Protein AF-A0A196PE38-F1 (afdb_monomer_lite)

Foldseek 3Di:
DDDDDDPDPPDPPVNVVVVVVVVVVVVVVVVPPPPQDLQNDDPVRCVVVPHDVVNSVCVVPDDPPPDDPDDPD

Radius of gyration: 23.46 Å; chains: 1; bounding box: 43×51×54 Å

Sequence (73 aa):
MAYVAYPMVQSSNKTRANLKRIVESLRSLFQRRKHPHLRDLSDRAARDVGIDLATLEQHRLRLPSQHSHHPRG

Structure (mmCIF, N/CA/C/O backbone):
data_AF-A0A196PE38-F1
#
_entry.id   AF-A0A196PE38-F1
#
loop_
_atom_site.group_PDB
_atom_site.id
_atom_site.type_symbol
_atom_site.label_atom_id
_atom_site.label_alt_id
_atom_site.label_comp_id
_atom_site.label_asym_id
_atom_site.label_entity_id
_atom_site.label_seq_id
_atom_site.pdbx_PDB_ins_code
_atom_site.Cartn_x
_atom_site.Cartn_y
_atom_site.Cartn_z
_atom_site.occupancy
_atom_site.B_iso_or_equiv
_atom_site.auth_seq_id
_atom_site.auth_comp_id
_atom_site.auth_asym_id
_atom_site.auth_atom_id
_atom_site.pdbx_PDB_model_num
ATOM 1 N N . MET A 1 1 ? 1.950 37.601 37.983 1.00 55.38 1 MET A N 1
ATOM 2 C CA . MET A 1 1 ? 1.736 36.593 36.921 1.00 55.38 1 MET A CA 1
ATOM 3 C C . MET A 1 1 ? 0.941 35.442 37.519 1.00 55.38 1 MET A C 1
ATOM 5 O O . MET A 1 1 ? 1.452 34.793 38.419 1.00 55.38 1 MET A O 1
ATOM 9 N N . ALA A 1 2 ? -0.318 35.251 37.116 1.00 48.09 2 ALA A N 1
ATOM 10 C CA . ALA A 1 2 ? -1.157 34.168 37.633 1.00 48.09 2 ALA A CA 1
ATOM 11 C C . ALA A 1 2 ? -0.957 32.908 36.776 1.00 48.09 2 ALA A C 1
ATOM 13 O O . ALA A 1 2 ? -1.178 32.943 35.567 1.00 48.09 2 ALA A O 1
ATOM 14 N N . TYR A 1 3 ? -0.508 31.815 37.395 1.00 54.66 3 TYR A N 1
ATOM 15 C CA . TYR A 1 3 ? -0.424 30.502 36.759 1.00 54.66 3 TYR A CA 1
ATOM 16 C C . TYR A 1 3 ? -1.843 29.944 36.590 1.00 54.66 3 TYR A C 1
ATOM 18 O O . TYR A 1 3 ? -2.515 29.639 37.573 1.00 54.66 3 TYR A O 1
ATOM 26 N N . VAL A 1 4 ? -2.308 29.819 35.346 1.00 60.53 4 VAL A N 1
ATOM 27 C CA . VAL A 1 4 ? -3.562 29.126 35.029 1.00 60.53 4 VAL A CA 1
ATOM 28 C C . VAL A 1 4 ? -3.307 27.627 35.169 1.00 60.53 4 VAL A C 1
ATOM 30 O O . VAL A 1 4 ? -2.661 27.011 34.323 1.00 60.53 4 VAL A O 1
ATOM 33 N N . ALA A 1 5 ? -3.773 27.041 36.270 1.00 59.28 5 ALA A N 1
ATOM 34 C CA . ALA A 1 5 ? -3.757 25.600 36.460 1.00 59.28 5 ALA A CA 1
ATOM 35 C C . ALA A 1 5 ? -4.836 24.970 35.567 1.00 59.28 5 ALA A C 1
ATOM 37 O O . ALA A 1 5 ? -6.031 25.126 35.813 1.00 59.28 5 ALA A O 1
ATOM 38 N N . TYR A 1 6 ? -4.419 24.270 34.512 1.00 62.06 6 TYR A N 1
ATOM 39 C CA . TYR A 1 6 ? -5.334 23.472 33.703 1.00 62.06 6 TYR A CA 1
ATOM 40 C C . TYR A 1 6 ? -5.838 22.285 34.535 1.00 62.06 6 TYR A C 1
ATOM 42 O O . TYR A 1 6 ? -5.019 21.575 35.130 1.00 62.06 6 TYR A O 1
ATOM 50 N N . PRO A 1 7 ? -7.157 22.024 34.588 1.00 62.72 7 PRO A N 1
ATOM 51 C CA . PRO A 1 7 ? -7.666 20.846 35.268 1.00 62.72 7 PRO A CA 1
ATOM 52 C C . PRO A 1 7 ? -7.181 19.596 34.528 1.00 62.72 7 PRO A C 1
ATOM 54 O O . PRO A 1 7 ? -7.552 19.330 33.385 1.00 62.72 7 PRO A O 1
ATOM 57 N N . MET A 1 8 ? -6.327 18.822 35.194 1.00 61.12 8 MET A N 1
ATOM 58 C CA . MET A 1 8 ? -5.886 17.512 34.728 1.00 61.12 8 MET A CA 1
ATOM 59 C C . MET A 1 8 ? -7.108 16.592 34.673 1.00 61.12 8 MET A C 1
ATOM 61 O O . MET A 1 8 ? -7.620 16.167 35.709 1.00 61.12 8 MET A O 1
ATOM 65 N N . VAL A 1 9 ? -7.598 16.295 33.466 1.00 63.31 9 VAL A N 1
ATOM 66 C CA . VAL A 1 9 ? -8.720 15.371 33.254 1.00 63.31 9 VAL A CA 1
ATOM 67 C C . VAL A 1 9 ? -8.295 13.982 33.732 1.00 63.31 9 VAL A C 1
ATOM 69 O O . VAL A 1 9 ? -7.599 13.243 33.032 1.00 63.31 9 VAL A O 1
ATOM 72 N N . GLN A 1 10 ? -8.705 13.615 34.946 1.00 61.00 10 GLN A N 1
ATOM 73 C CA . GLN A 1 10 ? -8.556 12.258 35.461 1.00 61.00 10 GLN A CA 1
ATOM 74 C C . GLN A 1 10 ? -9.473 11.335 34.655 1.00 61.00 10 GLN A C 1
ATOM 76 O O . GLN A 1 10 ? -10.652 11.157 34.953 1.00 61.00 10 GLN A O 1
ATOM 81 N N . SER A 1 11 ? -8.939 10.767 33.573 1.00 60.88 11 SER A N 1
ATOM 82 C CA . SER A 1 11 ? -9.684 9.819 32.750 1.00 60.88 11 SER A CA 1
ATOM 83 C C . SER A 1 11 ? -10.053 8.597 33.597 1.00 60.88 11 SER A C 1
ATOM 85 O O . SER A 1 11 ? -9.159 7.914 34.107 1.00 60.88 11 SER A O 1
ATOM 87 N N . SER A 1 12 ? -11.345 8.289 33.699 1.00 71.88 12 SER A N 1
ATOM 88 C CA . SER A 1 12 ? -11.839 7.054 34.314 1.00 71.88 12 SER A CA 1
ATOM 89 C C . SER A 1 12 ? -11.109 5.825 33.754 1.00 71.88 12 SER A C 1
ATOM 91 O O . SER A 1 12 ? -10.806 5.756 32.558 1.00 71.88 12 SER A O 1
ATOM 93 N N . ASN A 1 13 ? -10.865 4.817 34.599 1.00 73.31 13 ASN A N 1
ATOM 94 C CA . ASN A 1 13 ? -10.277 3.538 34.181 1.00 73.31 13 ASN A CA 1
ATOM 95 C C . ASN A 1 13 ? -11.044 2.904 33.006 1.00 73.31 13 ASN A C 1
ATOM 97 O O . ASN A 1 13 ? -10.437 2.280 32.134 1.00 73.31 13 ASN A O 1
ATOM 101 N N . LYS A 1 14 ? -12.362 3.138 32.924 1.00 72.94 14 LYS A N 1
ATOM 102 C CA . LYS A 1 14 ? -13.196 2.710 31.791 1.00 72.94 14 LYS A CA 1
ATOM 103 C C . LYS A 1 14 ? -12.805 3.409 30.485 1.00 72.94 14 LYS A C 1
ATOM 105 O O . LYS A 1 14 ? -12.710 2.757 29.450 1.00 72.94 14 LYS A O 1
ATOM 110 N N . THR A 1 15 ? -12.517 4.709 30.526 1.00 77.31 15 THR A N 1
ATOM 111 C CA . THR A 1 15 ? -12.092 5.487 29.352 1.00 77.31 15 THR A CA 1
ATOM 112 C C . THR A 1 15 ? -10.742 5.001 28.827 1.00 77.31 15 THR A C 1
ATOM 114 O O . THR A 1 15 ? -10.582 4.811 27.623 1.00 77.31 15 THR A O 1
ATOM 117 N N . ARG A 1 16 ? -9.792 4.711 29.727 1.00 77.25 16 ARG A N 1
ATOM 118 C CA . ARG A 1 16 ? -8.482 4.143 29.360 1.00 77.25 16 ARG A CA 1
ATOM 119 C C . ARG A 1 16 ? -8.615 2.760 28.720 1.00 77.25 16 ARG A C 1
ATOM 121 O O . ARG A 1 16 ? -7.979 2.495 27.702 1.00 77.25 16 ARG A O 1
ATOM 128 N N . ALA A 1 17 ? -9.470 1.903 29.278 1.00 80.19 17 ALA A N 1
ATOM 129 C CA . ALA A 1 17 ? -9.741 0.577 28.725 1.00 80.19 17 ALA A CA 1
ATOM 130 C C . ALA A 1 17 ? -10.382 0.649 27.327 1.00 80.19 17 ALA A C 1
ATOM 132 O O . ALA A 1 17 ? -9.995 -0.104 26.432 1.00 80.19 17 ALA A O 1
ATOM 133 N N . ASN A 1 18 ? -11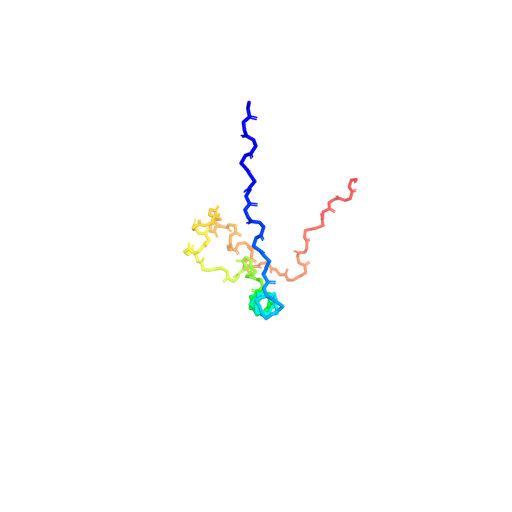.308 1.585 27.110 1.00 84.12 18 ASN A N 1
ATOM 134 C CA . ASN A 1 18 ? -11.944 1.785 25.807 1.00 84.12 18 ASN A CA 1
ATOM 135 C C . ASN A 1 18 ? -10.959 2.313 24.758 1.00 84.12 18 ASN A C 1
ATOM 137 O O . ASN A 1 18 ? -10.912 1.781 23.651 1.00 84.12 18 ASN A O 1
ATOM 141 N N . LEU A 1 19 ? -10.120 3.293 25.109 1.00 84.81 19 LEU A N 1
ATOM 142 C CA . LEU A 1 19 ? -9.069 3.789 24.213 1.00 84.81 19 LEU A CA 1
ATOM 143 C C . LEU A 1 19 ? -8.085 2.683 23.826 1.00 84.81 19 LEU A C 1
ATOM 145 O O . LEU A 1 19 ? -7.748 2.548 22.652 1.00 84.81 19 LEU A O 1
ATOM 149 N N . LYS A 1 20 ? -7.684 1.842 24.787 1.00 88.00 20 LYS A N 1
ATOM 150 C CA . LYS A 1 20 ? -6.817 0.689 24.518 1.00 88.00 20 LYS A CA 1
ATOM 151 C C . LYS A 1 20 ? -7.446 -0.263 23.494 1.00 88.00 20 LYS A C 1
ATOM 153 O O . LYS A 1 20 ? -6.790 -0.611 22.517 1.00 88.00 20 LYS A O 1
ATOM 158 N N . ARG A 1 21 ? -8.730 -0.605 23.661 1.00 84.06 21 ARG A N 1
ATOM 159 C CA . ARG A 1 21 ? -9.469 -1.465 22.716 1.00 84.06 21 ARG A CA 1
ATOM 160 C C . ARG A 1 21 ? -9.575 -0.856 21.318 1.00 84.06 21 ARG A C 1
ATOM 162 O O . ARG A 1 21 ? -9.432 -1.576 20.331 1.00 84.06 21 ARG A O 1
ATOM 169 N N . ILE A 1 22 ? -9.800 0.455 21.218 1.00 88.00 22 ILE A N 1
ATOM 170 C CA . ILE A 1 22 ? -9.850 1.162 19.930 1.00 88.00 22 ILE A CA 1
ATOM 171 C C . ILE A 1 22 ? -8.485 1.091 19.235 1.00 88.00 22 ILE A C 1
ATOM 173 O O . ILE A 1 22 ? -8.410 0.715 18.067 1.00 88.00 22 ILE A O 1
ATOM 177 N N . VAL A 1 23 ? -7.398 1.380 19.955 1.00 89.56 23 VAL A N 1
ATOM 178 C CA . VAL A 1 23 ? -6.033 1.327 19.407 1.00 89.56 23 VAL A CA 1
ATOM 179 C C . VAL A 1 23 ? -5.652 -0.089 18.971 1.00 89.56 23 VAL A C 1
ATOM 181 O O . VAL A 1 23 ? -5.078 -0.263 17.896 1.00 89.56 23 VAL A O 1
ATOM 184 N N . GLU A 1 24 ? -5.986 -1.109 19.763 1.00 87.38 24 GLU A N 1
ATOM 185 C CA . GLU A 1 24 ? -5.753 -2.515 19.408 1.00 87.38 24 GLU A CA 1
ATOM 186 C C . GLU A 1 24 ? -6.547 -2.926 18.162 1.00 87.38 24 GLU A C 1
ATOM 188 O O . GLU A 1 24 ? -5.997 -3.564 17.263 1.00 87.38 24 GLU A O 1
ATOM 193 N N . SER A 1 25 ? -7.804 -2.487 18.055 1.00 79.62 25 SER A N 1
ATOM 194 C CA . SER A 1 25 ? -8.644 -2.743 16.880 1.00 79.62 25 SER A CA 1
ATOM 195 C C . SER A 1 25 ? -8.051 -2.102 15.627 1.00 79.62 25 SER A C 1
ATOM 197 O O . SER A 1 25 ? -7.897 -2.778 14.607 1.00 79.62 25 SER A O 1
ATOM 199 N N . LEU A 1 26 ? -7.622 -0.839 15.716 1.00 79.88 26 LEU A N 1
ATOM 200 C CA . LEU A 1 26 ? -6.945 -0.143 14.621 1.00 79.88 26 LEU A CA 1
ATOM 201 C C . LEU A 1 26 ? -5.643 -0.851 14.230 1.00 79.88 26 LEU A C 1
AT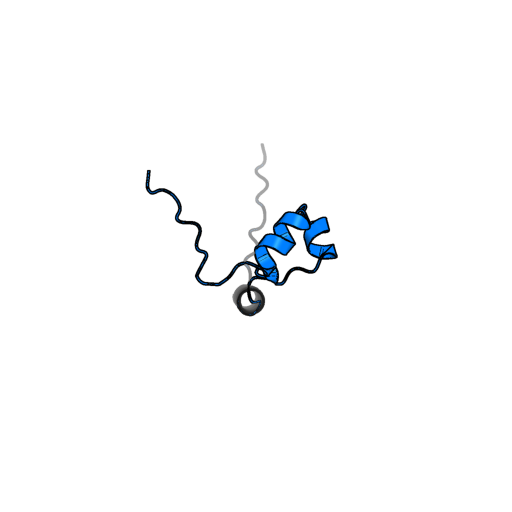OM 203 O O . LEU A 1 26 ? -5.441 -1.135 13.051 1.00 79.88 26 LEU A O 1
ATOM 207 N N . ARG A 1 27 ? -4.790 -1.219 15.195 1.00 79.94 27 ARG A N 1
ATOM 208 C CA . ARG A 1 27 ? -3.562 -1.987 14.922 1.00 79.94 27 ARG A CA 1
ATOM 209 C C . ARG A 1 27 ? -3.856 -3.307 14.219 1.00 79.94 27 ARG A C 1
ATOM 211 O O . ARG A 1 27 ? -3.165 -3.627 13.258 1.00 79.94 27 ARG A O 1
ATOM 218 N N . SER A 1 28 ? -4.883 -4.042 14.643 1.00 75.44 28 SER A N 1
ATOM 219 C CA . SER A 1 28 ? -5.263 -5.305 14.002 1.00 75.44 28 SER A CA 1
ATOM 220 C C . SER A 1 28 ? -5.722 -5.105 12.553 1.00 75.44 28 SER A C 1
ATOM 222 O O . SER A 1 28 ? -5.371 -5.895 11.680 1.00 75.44 28 SER A O 1
ATOM 224 N N . LEU A 1 29 ? -6.439 -4.012 12.268 1.00 70.75 29 LEU A N 1
ATOM 225 C CA . LEU A 1 29 ? -6.847 -3.646 10.912 1.00 70.75 29 LEU A CA 1
ATOM 226 C C . LEU A 1 29 ? -5.637 -3.285 10.044 1.00 70.75 29 LEU A C 1
ATOM 228 O O . LEU A 1 29 ? -5.571 -3.708 8.892 1.00 70.75 29 LEU A O 1
ATOM 232 N N . PHE A 1 30 ? -4.660 -2.563 10.597 1.00 69.06 30 PHE A N 1
ATOM 233 C CA . PHE A 1 30 ? -3.408 -2.257 9.902 1.00 69.06 30 PHE A CA 1
ATOM 234 C C . PHE A 1 30 ? -2.541 -3.502 9.669 1.00 69.06 30 PHE A C 1
ATOM 236 O O . PHE A 1 30 ? -1.981 -3.635 8.589 1.00 69.06 30 PHE A O 1
ATOM 243 N N . GLN A 1 31 ? -2.473 -4.436 10.622 1.00 69.00 31 GLN A N 1
ATOM 244 C CA . GLN A 1 31 ? -1.712 -5.688 10.484 1.00 69.00 31 GLN A CA 1
ATOM 245 C C . GLN A 1 31 ? -2.355 -6.675 9.502 1.00 69.00 31 GLN A C 1
ATOM 247 O O . GLN A 1 31 ? -1.654 -7.441 8.846 1.00 69.00 31 GLN A O 1
ATOM 252 N N . ARG A 1 32 ? -3.689 -6.671 9.386 1.00 64.56 32 ARG A N 1
ATOM 253 C CA . ARG A 1 32 ? -4.424 -7.512 8.425 1.00 64.56 32 ARG A CA 1
ATOM 254 C C . ARG A 1 32 ? -4.343 -7.002 6.993 1.00 64.56 32 ARG A C 1
ATOM 256 O O . ARG A 1 32 ? -4.581 -7.769 6.061 1.00 64.56 32 ARG A O 1
ATOM 263 N N . ARG A 1 33 ? -4.018 -5.724 6.794 1.00 61.94 33 ARG A N 1
ATOM 264 C CA . ARG A 1 33 ? -3.692 -5.221 5.464 1.00 61.94 33 ARG A CA 1
ATOM 265 C C . ARG A 1 33 ? -2.340 -5.812 5.086 1.00 61.94 33 ARG A C 1
ATOM 267 O O . ARG A 1 33 ? -1.316 -5.367 5.592 1.00 61.94 33 ARG A O 1
ATOM 274 N N . LYS A 1 34 ? -2.336 -6.805 4.186 1.00 60.78 34 LYS A N 1
ATOM 275 C CA . LYS A 1 34 ? -1.144 -7.107 3.380 1.00 60.78 34 LYS A CA 1
ATOM 276 C C . LYS A 1 34 ? -0.591 -5.761 2.926 1.00 60.78 34 LYS A C 1
ATOM 278 O O . LYS A 1 34 ? -1.328 -4.996 2.303 1.00 60.78 34 LYS A O 1
ATOM 283 N N . HIS A 1 35 ? 0.648 -5.444 3.300 1.00 63.97 35 HIS A N 1
ATOM 284 C CA . HIS A 1 35 ? 1.302 -4.259 2.768 1.00 63.97 35 HIS A CA 1
ATOM 285 C C . HIS A 1 35 ? 1.195 -4.351 1.24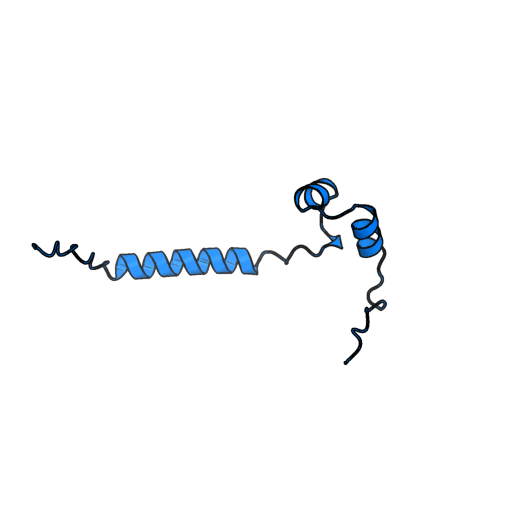6 1.00 63.97 35 HIS A C 1
AT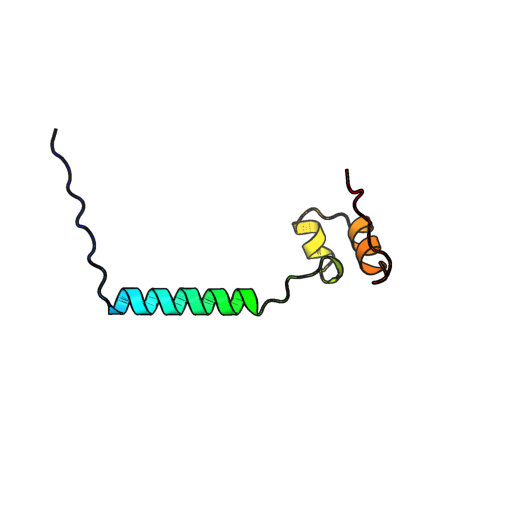OM 287 O O . HIS A 1 35 ? 1.593 -5.386 0.703 1.00 63.97 35 HIS A O 1
ATOM 293 N N . PRO A 1 36 ? 0.589 -3.360 0.572 1.00 66.25 36 PRO A N 1
ATOM 294 C CA . PRO A 1 36 ? 0.457 -3.419 -0.870 1.00 66.25 36 PRO A CA 1
ATOM 295 C C . PRO A 1 36 ? 1.874 -3.479 -1.431 1.00 66.25 36 PRO A C 1
ATOM 297 O O . PRO A 1 36 ? 2.656 -2.542 -1.252 1.00 66.25 36 PRO A O 1
ATOM 300 N N . HIS A 1 37 ? 2.247 -4.609 -2.034 1.00 77.12 37 HIS A N 1
ATOM 301 C CA . HIS A 1 37 ? 3.502 -4.644 -2.762 1.00 77.12 37 HIS A CA 1
ATOM 302 C C . HIS A 1 37 ? 3.354 -3.704 -3.955 1.00 77.12 37 HIS A C 1
ATOM 304 O O . HIS A 1 37 ? 2.263 -3.572 -4.504 1.00 77.12 37 HIS A O 1
ATOM 310 N N . LEU A 1 38 ? 4.450 -3.083 -4.393 1.00 78.69 38 LEU A N 1
ATOM 311 C CA . LEU A 1 38 ? 4.427 -2.199 -5.563 1.00 78.69 38 LEU A CA 1
ATOM 312 C C . LEU A 1 38 ? 3.769 -2.873 -6.778 1.00 78.69 38 LEU A C 1
ATOM 314 O O . LEU A 1 38 ? 2.984 -2.244 -7.471 1.00 78.69 38 LEU A O 1
ATOM 318 N N . ARG A 1 39 ? 3.996 -4.180 -6.966 1.00 77.12 39 ARG A N 1
ATOM 319 C CA . ARG A 1 39 ? 3.360 -4.986 -8.024 1.00 77.12 39 ARG A CA 1
ATOM 320 C C . ARG A 1 39 ? 1.826 -5.041 -7.959 1.00 77.12 39 ARG A C 1
ATOM 322 O O . ARG A 1 39 ? 1.200 -5.236 -8.993 1.00 77.12 39 ARG A O 1
ATOM 329 N N . ASP A 1 40 ? 1.240 -4.867 -6.775 1.00 81.81 40 ASP A N 1
ATOM 330 C CA . ASP A 1 40 ? -0.204 -4.962 -6.530 1.00 81.81 40 ASP A CA 1
ATOM 331 C C . ASP A 1 40 ? -0.902 -3.591 -6.655 1.00 81.81 40 ASP A C 1
ATOM 333 O O . ASP A 1 40 ? -2.124 -3.496 -6.519 1.00 81.81 40 ASP A O 1
ATOM 337 N N . LEU A 1 41 ? -0.150 -2.506 -6.890 1.00 84.25 41 LEU A N 1
ATOM 338 C CA . LEU A 1 41 ? -0.726 -1.180 -7.104 1.00 84.25 41 LEU A CA 1
ATOM 339 C C . LEU A 1 41 ? -1.424 -1.110 -8.464 1.00 84.25 41 LEU A C 1
ATOM 341 O O . LEU A 1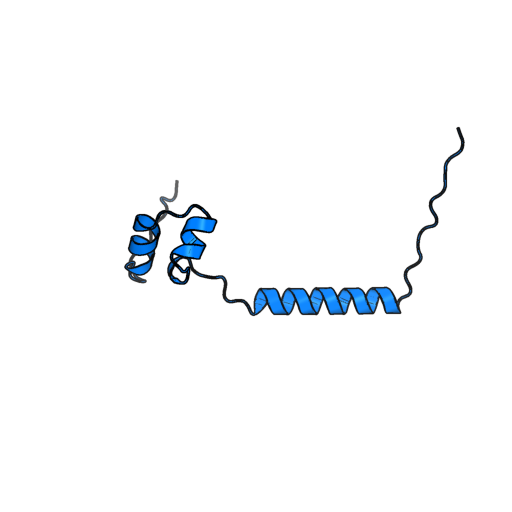 41 ? -0.876 -1.525 -9.484 1.00 84.25 41 LEU A O 1
ATOM 345 N N . SER A 1 42 ? -2.617 -0.515 -8.484 1.00 86.81 42 SER A N 1
ATOM 346 C CA . SER A 1 42 ? -3.255 -0.086 -9.733 1.00 86.81 42 SER A CA 1
ATOM 347 C C . SER A 1 42 ? -2.496 1.089 -10.356 1.00 86.81 42 SER A C 1
ATOM 349 O O . SER A 1 42 ? -1.892 1.886 -9.638 1.00 86.81 42 SER A O 1
ATOM 351 N N . ASP A 1 43 ? -2.603 1.260 -11.671 1.00 87.12 43 ASP A N 1
ATOM 352 C CA . ASP A 1 43 ? -1.936 2.356 -12.388 1.00 87.12 43 ASP A CA 1
ATOM 353 C C . ASP A 1 43 ? -2.376 3.736 -11.879 1.00 87.12 43 ASP A C 1
ATOM 355 O O . ASP A 1 43 ? -1.576 4.665 -11.802 1.00 87.12 43 ASP A O 1
ATOM 359 N N . ARG A 1 44 ? -3.649 3.870 -11.482 1.00 87.69 44 ARG A N 1
ATOM 360 C CA . ARG A 1 44 ? -4.171 5.100 -10.873 1.00 87.69 44 ARG A CA 1
ATOM 361 C C . ARG A 1 44 ? -3.486 5.385 -9.537 1.00 87.69 44 ARG A C 1
ATOM 363 O O . ARG A 1 44 ? -2.970 6.477 -9.348 1.00 87.69 44 ARG A O 1
ATOM 370 N N . ALA A 1 45 ? -3.436 4.389 -8.654 1.00 85.31 45 ALA A N 1
ATOM 371 C CA . ALA A 1 45 ? -2.799 4.536 -7.349 1.00 85.31 45 ALA A CA 1
ATOM 372 C C . ALA A 1 45 ? -1.295 4.817 -7.476 1.00 85.31 45 ALA A C 1
ATOM 374 O O . ALA A 1 45 ? -0.770 5.611 -6.707 1.00 85.31 45 ALA A O 1
ATOM 375 N N . ALA A 1 46 ? -0.617 4.207 -8.455 1.00 88.00 46 ALA A N 1
ATOM 376 C CA . ALA A 1 46 ? 0.791 4.469 -8.736 1.00 88.00 46 ALA A CA 1
ATOM 377 C C . ALA A 1 46 ? 1.034 5.936 -9.127 1.00 88.00 46 ALA A C 1
ATOM 379 O O . ALA A 1 46 ? 1.933 6.567 -8.574 1.00 88.00 46 ALA A O 1
ATOM 380 N N . ARG A 1 47 ? 0.183 6.506 -9.992 1.00 87.19 47 ARG A N 1
ATOM 381 C CA . ARG A 1 47 ? 0.248 7.934 -10.349 1.00 87.19 47 ARG A CA 1
ATOM 382 C C . ARG A 1 47 ? 0.012 8.844 -9.145 1.00 87.19 47 ARG A C 1
ATOM 384 O O . ARG A 1 47 ? 0.747 9.812 -8.982 1.00 87.19 47 ARG A O 1
ATOM 391 N N . ASP A 1 48 ? -0.958 8.516 -8.291 1.00 89.00 48 ASP A N 1
ATOM 392 C CA . ASP A 1 48 ? -1.300 9.329 -7.113 1.00 89.00 48 ASP A CA 1
ATOM 393 C C . ASP A 1 48 ? -0.132 9.447 -6.115 1.00 89.00 48 ASP A C 1
ATOM 395 O O . ASP A 1 48 ? -0.002 10.460 -5.431 1.00 89.00 48 ASP A O 1
ATOM 399 N N . VAL A 1 49 ? 0.744 8.437 -6.047 1.00 85.12 49 VAL A N 1
ATOM 400 C CA . VAL A 1 49 ? 1.947 8.450 -5.193 1.00 85.12 49 VAL A CA 1
ATOM 401 C C . VAL A 1 49 ? 3.233 8.819 -5.945 1.00 85.12 49 VAL A C 1
ATOM 403 O O . VAL A 1 49 ? 4.321 8.714 -5.380 1.00 85.12 49 VAL A O 1
ATOM 406 N N . GLY A 1 50 ? 3.127 9.250 -7.206 1.00 87.69 50 GLY A N 1
ATOM 407 C CA . GLY A 1 50 ? 4.265 9.696 -8.015 1.00 87.69 50 GLY A CA 1
ATOM 408 C C . GLY A 1 50 ? 5.182 8.575 -8.514 1.00 87.69 50 GLY A C 1
ATOM 409 O O . GLY A 1 50 ? 6.346 8.831 -8.814 1.00 87.69 50 GLY A O 1
ATOM 410 N N . ILE A 1 51 ? 4.689 7.336 -8.599 1.00 87.88 51 ILE A N 1
ATOM 411 C CA . ILE A 1 51 ? 5.424 6.227 -9.215 1.00 87.88 51 ILE A CA 1
ATOM 412 C C . ILE A 1 51 ? 5.177 6.244 -10.721 1.00 87.88 51 ILE A C 1
ATOM 414 O O . ILE A 1 51 ? 4.035 6.205 -11.183 1.00 87.88 51 ILE A O 1
ATOM 418 N N . ASP A 1 52 ? 6.265 6.249 -11.485 1.00 90.44 52 ASP A N 1
ATOM 419 C CA . ASP A 1 52 ? 6.212 6.112 -12.933 1.00 90.44 52 ASP A CA 1
ATOM 420 C C . ASP A 1 52 ? 5.734 4.712 -13.363 1.00 90.44 52 ASP A C 1
ATOM 422 O O . ASP A 1 52 ? 6.099 3.687 -12.777 1.00 90.44 52 ASP A O 1
ATOM 426 N N . LEU A 1 53 ? 4.932 4.660 -14.427 1.00 89.50 53 LEU A N 1
ATOM 427 C CA . LEU A 1 53 ? 4.327 3.420 -14.913 1.00 89.50 53 LEU A CA 1
ATOM 428 C C . LEU A 1 53 ? 5.366 2.463 -15.496 1.00 89.50 53 LEU A C 1
ATOM 430 O O . LEU A 1 53 ? 5.222 1.256 -15.323 1.00 89.50 53 LEU A O 1
ATOM 434 N N . ALA A 1 54 ? 6.433 2.967 -16.128 1.00 89.69 54 ALA A N 1
ATOM 435 C CA . ALA A 1 54 ? 7.491 2.093 -16.634 1.00 89.69 54 ALA A CA 1
ATOM 436 C C . ALA A 1 54 ? 8.213 1.380 -15.479 1.00 89.69 54 ALA A C 1
ATOM 438 O O . ALA A 1 54 ? 8.494 0.182 -15.550 1.00 89.69 54 ALA A O 1
ATOM 439 N N . THR A 1 55 ? 8.428 2.094 -14.370 1.00 85.94 55 THR A N 1
ATOM 440 C CA . THR A 1 55 ? 8.996 1.526 -13.137 1.00 85.94 55 THR A CA 1
ATOM 441 C C . THR A 1 55 ? 8.051 0.494 -12.510 1.00 85.94 55 THR A C 1
ATOM 443 O O . THR A 1 55 ? 8.494 -0.559 -12.043 1.00 85.94 55 THR A O 1
ATOM 446 N N . LEU A 1 56 ? 6.742 0.765 -12.522 1.00 89.44 56 LEU A N 1
ATOM 447 C CA . LEU A 1 56 ? 5.718 -0.158 -12.032 1.00 89.44 56 LEU A CA 1
ATOM 448 C C . LEU A 1 56 ? 5.686 -1.463 -12.843 1.00 89.44 56 LEU A C 1
ATOM 450 O O . LEU A 1 56 ? 5.706 -2.545 -12.257 1.00 89.44 56 LEU A O 1
ATOM 454 N N . GLU A 1 57 ? 5.698 -1.369 -14.174 1.00 89.19 57 GLU A N 1
ATOM 455 C CA . GLU A 1 57 ? 5.739 -2.523 -15.081 1.00 89.19 57 GLU A CA 1
ATOM 456 C C . GLU A 1 57 ? 7.011 -3.352 -14.900 1.00 89.19 57 GLU A C 1
ATOM 458 O O . GLU A 1 57 ? 6.950 -4.576 -14.766 1.00 89.19 57 GLU A O 1
ATOM 463 N N . GLN A 1 58 ? 8.168 -2.697 -14.774 1.00 88.00 58 GLN A N 1
ATOM 464 C CA . GLN A 1 58 ? 9.420 -3.388 -14.470 1.00 88.00 58 GLN A CA 1
ATOM 465 C C . GLN A 1 58 ? 9.324 -4.176 -13.153 1.00 88.00 58 GLN A C 1
ATOM 467 O O . GLN A 1 58 ? 9.836 -5.292 -13.051 1.00 88.00 58 GLN A O 1
ATOM 472 N N . HIS A 1 59 ? 8.634 -3.630 -12.150 1.00 85.06 59 HIS A N 1
ATOM 473 C CA . HIS A 1 59 ? 8.376 -4.315 -10.885 1.00 85.06 59 HIS A CA 1
ATOM 474 C C . HIS A 1 59 ? 7.381 -5.479 -11.003 1.00 85.06 59 HIS A C 1
ATOM 476 O O . HIS A 1 59 ? 7.538 -6.464 -10.277 1.00 85.06 59 HIS A O 1
ATOM 482 N N . ARG A 1 60 ? 6.382 -5.392 -11.891 1.00 85.88 60 ARG A N 1
ATOM 483 C CA . ARG A 1 60 ? 5.412 -6.472 -12.158 1.00 85.88 60 ARG A CA 1
ATOM 484 C C . ARG A 1 60 ? 6.061 -7.664 -12.862 1.00 85.88 60 ARG A C 1
ATOM 486 O O . ARG A 1 60 ? 5.757 -8.805 -12.524 1.00 85.88 60 ARG A O 1
ATOM 493 N N . LEU A 1 61 ? 6.979 -7.402 -13.790 1.00 88.12 61 LEU A N 1
ATOM 494 C CA . LEU A 1 61 ? 7.680 -8.425 -14.578 1.00 88.12 61 LEU A CA 1
ATOM 495 C C . LEU A 1 61 ? 8.861 -9.076 -13.840 1.00 88.12 61 LEU A C 1
ATOM 497 O O . LEU A 1 61 ? 9.422 -10.067 -14.310 1.00 88.12 61 LEU A O 1
ATOM 501 N N . ARG A 1 62 ? 9.258 -8.525 -12.690 1.00 82.88 62 ARG A N 1
ATOM 502 C CA . ARG A 1 62 ? 10.417 -8.989 -11.928 1.00 82.88 62 ARG A CA 1
ATOM 503 C C . ARG A 1 62 ? 10.177 -10.379 -11.345 1.00 82.88 62 ARG A C 1
ATOM 505 O O . ARG A 1 62 ? 9.244 -10.595 -10.569 1.00 82.88 62 ARG A O 1
ATOM 512 N N . LEU A 1 63 ? 11.065 -11.315 -11.668 1.00 81.25 63 LEU A N 1
ATOM 513 C CA . LEU A 1 63 ? 11.000 -12.670 -11.124 1.00 81.25 63 LEU A CA 1
ATOM 514 C C . LEU A 1 63 ? 11.477 -12.701 -9.661 1.00 81.25 63 LEU A C 1
ATOM 516 O O . LEU A 1 63 ? 12.346 -11.911 -9.283 1.00 81.25 63 LEU A O 1
ATOM 520 N N . PRO A 1 64 ? 10.987 -13.648 -8.836 1.00 71.31 64 PRO A N 1
ATOM 521 C CA . PRO A 1 64 ? 11.417 -13.784 -7.441 1.00 71.31 64 PRO A CA 1
ATOM 522 C C . PRO A 1 64 ? 12.934 -13.960 -7.269 1.00 71.31 64 PRO A C 1
ATOM 524 O O . PRO A 1 64 ? 13.483 -13.530 -6.262 1.00 71.31 64 PRO A O 1
ATOM 527 N N . SER A 1 65 ? 13.605 -14.558 -8.259 1.00 76.06 65 SER A N 1
ATOM 528 C CA . SER A 1 65 ? 15.056 -14.792 -8.295 1.00 76.06 65 SER A CA 1
ATOM 529 C C . SER A 1 65 ? 15.884 -13.561 -8.685 1.00 76.06 65 SER A C 1
ATOM 531 O O . SER A 1 65 ? 17.110 -13.578 -8.587 1.00 76.06 65 SER A O 1
ATOM 533 N N . GLN A 1 66 ? 15.245 -12.484 -9.146 1.00 71.50 66 GLN A N 1
ATOM 534 C CA . GLN A 1 66 ? 15.917 -11.252 -9.547 1.00 71.50 66 GLN A CA 1
ATOM 535 C C . GLN A 1 66 ? 16.027 -10.313 -8.347 1.00 71.50 66 GLN A C 1
ATOM 537 O O . GLN A 1 66 ? 15.371 -9.275 -8.275 1.00 71.50 66 GLN A O 1
ATOM 542 N N . HIS A 1 67 ? 16.850 -10.660 -7.366 1.00 71.38 67 HIS A N 1
ATOM 543 C CA . HIS A 1 67 ? 17.151 -9.777 -6.237 1.00 71.38 67 HIS A CA 1
ATOM 544 C C . HIS A 1 67 ? 18.206 -8.746 -6.650 1.00 71.38 67 HIS A C 1
ATOM 546 O O . HIS A 1 67 ? 19.201 -9.069 -7.293 1.00 71.38 67 HIS A O 1
ATOM 552 N N . SER A 1 68 ? 18.001 -7.489 -6.266 1.00 65.25 68 SER A N 1
ATOM 553 C CA . SER A 1 68 ? 19.035 -6.464 -6.365 1.00 65.25 68 SER A CA 1
ATOM 554 C C . SER A 1 68 ? 19.963 -6.693 -5.184 1.00 65.25 68 SER A C 1
ATOM 556 O O . SER A 1 68 ? 19.609 -6.380 -4.048 1.00 65.25 68 SER A O 1
ATOM 558 N N . HIS A 1 69 ? 21.119 -7.305 -5.437 1.00 71.88 69 HIS A N 1
ATOM 559 C CA . HIS A 1 69 ? 22.174 -7.358 -4.437 1.00 71.88 69 HIS A CA 1
ATOM 560 C C . HIS A 1 69 ? 22.612 -5.923 -4.160 1.00 71.88 69 HIS A C 1
ATOM 562 O O . HIS A 1 69 ? 23.257 -5.289 -4.991 1.00 71.88 69 HIS A O 1
ATOM 568 N N . HIS A 1 70 ? 22.217 -5.397 -3.001 1.00 61.47 70 HIS A N 1
ATOM 569 C CA . HIS A 1 70 ? 22.797 -4.161 -2.507 1.00 61.47 70 HIS A CA 1
ATOM 570 C C . HIS A 1 70 ? 24.295 -4.409 -2.299 1.00 61.47 70 HIS A C 1
ATOM 572 O O . HIS A 1 70 ? 24.645 -5.390 -1.628 1.00 61.47 70 HIS A O 1
ATOM 578 N N . PRO A 1 71 ? 25.180 -3.578 -2.876 1.00 73.56 71 PRO A N 1
ATOM 579 C CA . PRO A 1 71 ? 26.599 -3.696 -2.603 1.00 73.56 71 PRO A CA 1
ATOM 580 C C . PRO A 1 71 ? 26.804 -3.503 -1.100 1.00 73.56 71 PRO A C 1
ATOM 582 O O . PRO A 1 71 ? 26.332 -2.527 -0.517 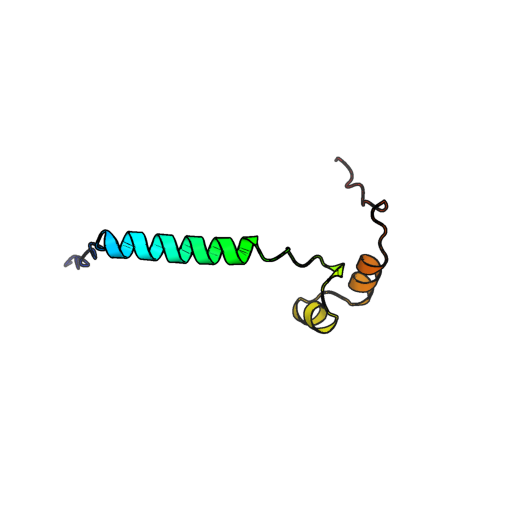1.00 73.56 71 PRO A O 1
ATOM 585 N N . ARG A 1 72 ? 27.464 -4.473 -0.461 1.00 73.81 72 ARG A N 1
ATOM 586 C CA . ARG A 1 72 ? 27.982 -4.298 0.895 1.00 73.81 72 ARG A CA 1
ATOM 587 C C . ARG A 1 72 ? 29.219 -3.413 0.759 1.00 73.81 72 ARG A C 1
ATOM 589 O O . ARG A 1 72 ? 30.268 -3.915 0.366 1.00 73.81 72 ARG A O 1
ATOM 596 N N . GLY A 1 73 ? 29.027 -2.111 0.950 1.00 59.75 73 GLY A N 1
ATOM 597 C CA . GLY A 1 73 ? 30.100 -1.149 1.194 1.00 59.75 73 GLY A CA 1
ATOM 598 C C . GLY A 1 73 ? 30.412 -1.099 2.676 1.00 59.75 73 GLY A C 1
ATOM 599 O O . GLY A 1 73 ? 29.433 -1.126 3.458 1.00 59.75 73 GLY A O 1
#

pLDDT: mean 76.18, std 11.01, range [48.09, 90.44]

Secondary structure (DSSP, 8-state):
------------HHHHHHHHHHHHHHHHHHHHS----GGG--HHHHHHTT--HHHHHHHHH--TT--------